Protein AF-A0A922SNM1-F1 (afdb_monomer_lite)

Organism: Spodoptera exigua (NCBI:txid7107)

pLDDT: mean 75.44, std 13.45, range [40.0, 96.06]

Sequence (179 aa):
MNKEEPSFNKCCFCFPLRYGLLVWGNLKISVAAFFITTTSYALLSLCMMFRLFGTEEMRTRFHRDVALTSVALTFFVMDFFVNIVFIIGGYKVRLFLIPVKFCFLLKEIIYFYTKVHNKIIDSIFTVVQTYFLLLLKSEIIKLNYGRDVQLEDDTTLAKRKRNDSMAGNDTDSVESEDV

Foldseek 3Di:
DDPCPDDPPPPPVVVCVLVVLLVVLVVLLVVLVVVLVVLVVVLVVLVVCCVVPPDPVCVVVSVVVNVVSVVVNVVSVVVNVLSVVVNVLSVPPPNLPVVVVVVVVVVVVLVVVCVPDDPPVSVVVVVVVVVVVVVSVVVVVVVVVVVVVVVVVVVVVVVVVVVVVVVPPPPDDDDDDDD

Radius of gyration: 30.67 Å; cha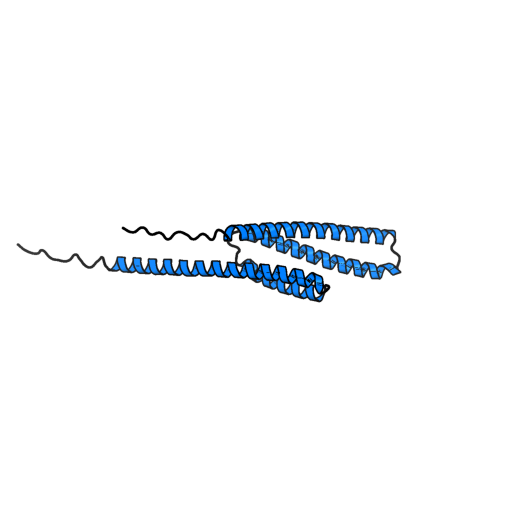ins: 1; bounding box: 83×46×102 Å

Secondary structure (DSSP, 8-state):
-----------TTHHHHHHHHHHHHHHHHHHHHHHHHHHHHHHHHHHHHHHHH--GGGHHHHHHHHHHHHHHHHHHHHHHHHHHHHHHHHHSTT-TTHHHHHHHHHHHHHHHHHHHS-HHHHHHHHHHHHHHHHHHHHHHHHHHHHHHHHHHHHHHHHHHHHHHHHTTSS---------

Structure (mmCIF, N/CA/C/O backbone):
data_AF-A0A922SNM1-F1
#
_entry.id   AF-A0A922SNM1-F1
#
loop_
_atom_site.group_PDB
_atom_site.id
_atom_site.type_symbol
_atom_site.label_atom_id
_atom_site.label_alt_id
_atom_site.label_comp_id
_atom_site.label_asym_id
_atom_site.label_entity_id
_atom_site.label_seq_id
_atom_site.pdbx_PDB_ins_code
_atom_site.Cartn_x
_atom_site.Cartn_y
_atom_site.Cartn_z
_atom_site.occupancy
_atom_site.B_iso_or_equiv
_atom_site.auth_seq_id
_atom_site.auth_comp_id
_atom_site.auth_asym_id
_atom_site.auth_atom_id
_atom_site.pdbx_PDB_model_num
ATOM 1 N N . MET A 1 1 ? -34.579 -3.672 48.723 1.00 40.00 1 MET A N 1
ATOM 2 C CA . MET A 1 1 ? -33.207 -3.127 48.651 1.00 40.00 1 MET A CA 1
ATOM 3 C C . MET A 1 1 ? -32.480 -3.963 47.611 1.00 40.00 1 MET A C 1
ATOM 5 O O . MET A 1 1 ? -31.807 -4.918 47.961 1.00 40.00 1 MET A O 1
ATOM 9 N N . ASN A 1 2 ? -32.727 -3.680 46.330 1.00 42.38 2 ASN A N 1
ATOM 10 C CA . ASN A 1 2 ? -32.313 -4.553 45.230 1.00 42.38 2 ASN A CA 1
ATOM 11 C C . ASN A 1 2 ? -31.261 -3.803 44.416 1.00 42.38 2 ASN A C 1
ATOM 13 O O . ASN A 1 2 ? -31.592 -2.938 43.609 1.00 42.38 2 ASN A O 1
ATOM 17 N N . LYS A 1 3 ? -29.988 -4.084 44.707 1.00 54.78 3 LYS A N 1
ATOM 18 C CA . LYS A 1 3 ? -28.856 -3.704 43.861 1.00 54.78 3 LYS A CA 1
ATOM 19 C C . LYS A 1 3 ? -28.680 -4.800 42.817 1.00 54.78 3 LYS A C 1
ATOM 21 O O . LYS A 1 3 ? -27.921 -5.738 43.029 1.00 54.78 3 LYS A O 1
ATOM 26 N N . GLU A 1 4 ? -29.407 -4.685 41.718 1.00 51.78 4 GLU A N 1
ATOM 27 C CA . GLU A 1 4 ? -29.115 -5.436 40.501 1.00 51.78 4 GLU A CA 1
ATOM 28 C C . GLU A 1 4 ? -28.462 -4.460 39.524 1.00 51.78 4 GLU A C 1
ATOM 30 O O . GLU A 1 4 ? -29.129 -3.794 38.740 1.00 51.78 4 GLU A O 1
ATOM 35 N N . GLU A 1 5 ? -27.139 -4.312 39.629 1.00 56.84 5 GLU A N 1
ATOM 36 C CA . GLU A 1 5 ? -26.353 -3.776 38.519 1.00 56.84 5 GLU A CA 1
ATOM 37 C C . GLU A 1 5 ? -26.200 -4.911 37.496 1.00 56.84 5 GLU A C 1
ATOM 39 O O . GLU A 1 5 ? -25.593 -5.938 37.824 1.00 56.84 5 GLU A O 1
ATOM 44 N N . PRO A 1 6 ? -26.764 -4.790 36.278 1.00 51.03 6 PRO A N 1
ATOM 45 C CA . PRO A 1 6 ? -26.670 -5.846 35.289 1.00 51.03 6 PRO A CA 1
ATOM 46 C C . PRO A 1 6 ? -25.208 -6.045 34.892 1.00 51.03 6 PRO A C 1
ATOM 48 O O . PRO A 1 6 ? -24.500 -5.132 34.461 1.00 51.03 6 PRO A O 1
ATOM 51 N N . SER A 1 7 ? -24.765 -7.286 35.060 1.00 47.91 7 SER A N 1
ATOM 52 C CA . SER A 1 7 ? -23.459 -7.793 34.679 1.00 47.91 7 SER A CA 1
ATOM 53 C C . SER A 1 7 ? -23.139 -7.409 33.238 1.00 47.91 7 SER A C 1
ATOM 55 O O . SER A 1 7 ? -23.808 -7.846 32.300 1.00 47.91 7 SER A O 1
ATOM 57 N N . PHE A 1 8 ? -22.083 -6.616 33.059 1.00 46.25 8 PHE A N 1
ATOM 58 C CA . PHE A 1 8 ? -21.494 -6.354 31.754 1.00 46.25 8 PHE A CA 1
ATOM 59 C C . PHE A 1 8 ? -21.130 -7.687 31.085 1.00 46.25 8 PHE A C 1
ATOM 61 O O . PHE A 1 8 ? -20.082 -8.270 31.370 1.00 46.25 8 PHE A O 1
ATOM 68 N N . ASN A 1 9 ? -21.972 -8.128 30.148 1.00 49.81 9 ASN A N 1
ATOM 69 C CA . ASN A 1 9 ? -21.660 -9.127 29.131 1.00 49.81 9 ASN A CA 1
ATOM 70 C C . ASN A 1 9 ? -20.557 -8.569 28.221 1.00 49.81 9 ASN A C 1
ATOM 72 O O . ASN A 1 9 ? -20.787 -8.150 27.086 1.00 49.81 9 ASN A O 1
ATOM 76 N N . LYS A 1 10 ? -19.332 -8.508 28.743 1.00 48.25 10 LYS A N 1
ATOM 77 C CA . LYS A 1 10 ? -18.136 -8.183 27.975 1.00 48.25 10 LYS A CA 1
ATOM 78 C C . LYS A 1 10 ? -17.967 -9.304 26.958 1.00 48.25 10 LYS A C 1
ATOM 80 O O . LYS A 1 10 ? -17.603 -10.419 27.313 1.00 48.25 10 LYS A O 1
ATOM 85 N N . CYS A 1 11 ? -18.253 -9.019 25.690 1.00 56.34 11 CYS A N 1
ATOM 86 C CA . CYS A 1 11 ? -17.888 -9.904 24.591 1.00 56.34 11 CYS A CA 1
ATOM 87 C C . CYS A 1 11 ? -16.368 -10.127 24.639 1.00 56.34 11 CYS A C 1
ATOM 89 O O . CYS A 1 11 ? -15.600 -9.294 24.157 1.00 56.34 11 CYS A O 1
ATOM 91 N N . CYS A 1 12 ? -15.925 -11.259 25.193 1.00 55.81 12 CYS A N 1
ATOM 92 C CA . CYS A 1 12 ? -14.516 -11.669 25.221 1.00 55.81 12 CYS A CA 1
ATOM 93 C C . CYS A 1 12 ? -13.888 -11.732 23.815 1.00 55.81 12 CYS A C 1
ATOM 95 O O . CYS A 1 12 ? -12.671 -11.689 23.679 1.00 55.81 12 CYS A O 1
ATOM 97 N N . PHE A 1 13 ? -14.714 -11.764 22.764 1.00 53.78 13 PHE A N 1
ATOM 98 C CA . PHE A 1 13 ? -14.294 -11.752 21.363 1.00 53.78 13 PHE A CA 1
ATOM 99 C C . PHE A 1 13 ? -13.946 -10.369 20.781 1.00 53.78 13 PHE A C 1
ATOM 101 O O . PHE A 1 13 ? -13.315 -10.318 19.729 1.00 53.78 13 PHE A O 1
ATOM 108 N N . CYS A 1 14 ? -14.259 -9.250 21.443 1.00 55.41 14 CYS A N 1
ATOM 109 C CA . CYS A 1 14 ? -13.882 -7.925 20.918 1.00 55.41 14 CYS A CA 1
ATOM 110 C C . CYS A 1 14 ? -12.395 -7.592 21.147 1.00 55.41 14 CYS A C 1
ATOM 112 O O . CYS A 1 14 ? -11.797 -6.826 20.392 1.00 55.41 14 CYS A O 1
ATOM 114 N N . PHE A 1 15 ? -11.765 -8.195 22.161 1.00 56.03 15 PHE A N 1
ATOM 115 C CA . PHE A 1 15 ? -10.324 -8.057 22.385 1.00 56.03 15 PHE A CA 1
ATOM 116 C C . PHE A 1 15 ? -9.491 -8.680 21.246 1.00 56.03 15 PHE A C 1
ATOM 118 O O . PHE A 1 15 ? -8.690 -7.957 20.655 1.00 56.03 15 PHE A O 1
ATOM 125 N N . PRO A 1 16 ? -9.685 -9.953 20.842 1.00 63.88 16 PRO A N 1
ATOM 126 C CA . PRO A 1 16 ? -8.872 -10.556 19.786 1.00 63.88 16 PRO A CA 1
ATOM 127 C C . PRO A 1 16 ? -9.017 -9.860 18.427 1.00 63.88 16 PRO A C 1
ATOM 129 O O . PRO A 1 16 ? -8.054 -9.847 17.664 1.00 63.88 16 PRO A O 1
ATOM 132 N N . LEU A 1 17 ? -10.152 -9.214 18.131 1.00 64.19 17 LEU A N 1
ATOM 133 C CA . LEU A 1 17 ? -10.319 -8.526 16.850 1.00 64.19 17 LEU A CA 1
ATOM 134 C C . LEU A 1 17 ? -9.448 -7.267 16.737 1.00 64.19 17 LEU A C 1
ATOM 136 O O . LEU A 1 17 ? -8.816 -7.041 15.704 1.00 64.19 17 LEU A O 1
ATOM 140 N N . ARG A 1 18 ? -9.349 -6.470 17.808 1.00 73.38 18 ARG A N 1
ATOM 141 C CA . ARG A 1 18 ? -8.536 -5.245 17.801 1.00 73.38 18 ARG A CA 1
ATOM 142 C C . ARG A 1 18 ? -7.043 -5.552 17.678 1.00 73.38 18 ARG A C 1
ATOM 144 O O . ARG A 1 18 ? -6.347 -4.896 16.905 1.00 73.38 18 ARG A O 1
ATOM 151 N N . TYR A 1 19 ? -6.566 -6.568 18.397 1.00 79.25 19 TYR A N 1
ATOM 152 C CA . TYR A 1 19 ? -5.179 -7.026 18.280 1.00 79.25 19 TYR A CA 1
ATOM 153 C C . TYR A 1 19 ? -4.923 -7.713 16.938 1.00 79.25 19 TYR A C 1
ATOM 155 O O . TYR A 1 19 ? -3.890 -7.459 16.329 1.00 79.25 19 TYR A O 1
ATOM 163 N N . GLY A 1 20 ? -5.874 -8.499 16.427 1.00 78.81 20 GLY A N 1
ATOM 164 C CA . GLY A 1 20 ? -5.769 -9.138 15.115 1.00 78.81 20 GLY A CA 1
ATOM 165 C C . GLY A 1 20 ? -5.604 -8.125 13.984 1.00 78.81 20 GLY A C 1
ATOM 166 O O . GLY A 1 20 ? -4.728 -8.287 13.139 1.00 78.81 20 GLY A O 1
ATOM 167 N N . LEU A 1 21 ? -6.368 -7.031 14.009 1.00 74.25 21 LEU A N 1
ATOM 168 C CA . LEU A 1 21 ? -6.267 -5.952 13.024 1.00 74.25 21 LEU A CA 1
ATOM 169 C C . LEU A 1 21 ? -4.917 -5.219 13.101 1.00 74.25 21 LEU A C 1
ATOM 171 O O . LEU A 1 21 ? -4.339 -4.868 12.073 1.00 74.25 21 LEU A O 1
ATOM 175 N N . LEU A 1 22 ? -4.402 -5.008 14.316 1.00 81.75 22 LEU A N 1
ATOM 176 C CA . LEU A 1 22 ? -3.108 -4.366 14.541 1.00 81.75 22 LEU A CA 1
ATOM 177 C C . LEU A 1 22 ? -1.948 -5.263 14.084 1.00 81.75 22 LEU A C 1
ATOM 179 O O . LEU A 1 22 ? -1.019 -4.792 13.431 1.00 81.75 22 LEU A O 1
ATOM 183 N N . VAL A 1 23 ? -2.009 -6.559 14.396 1.00 86.31 23 VAL A N 1
ATOM 184 C CA . VAL A 1 23 ? -1.028 -7.560 13.953 1.00 86.31 23 VAL A CA 1
ATOM 185 C C . VAL A 1 23 ? -1.064 -7.694 12.433 1.00 86.31 23 VAL A C 1
ATOM 187 O O . VAL A 1 23 ? -0.014 -7.664 11.797 1.00 86.31 23 VAL A O 1
ATOM 190 N N . TRP A 1 24 ? -2.257 -7.747 11.837 1.00 81.12 24 TRP A N 1
ATOM 191 C CA . TRP A 1 24 ? -2.429 -7.779 10.386 1.00 81.12 24 TRP A CA 1
ATOM 192 C C . TRP A 1 24 ? -1.850 -6.533 9.709 1.00 81.12 24 TRP A C 1
ATOM 194 O O . TRP A 1 24 ? -1.108 -6.649 8.736 1.00 81.12 24 TRP A O 1
ATOM 204 N N . GLY A 1 25 ? -2.130 -5.343 10.251 1.00 84.69 25 GLY A N 1
ATOM 205 C CA . GLY A 1 25 ? -1.562 -4.087 9.760 1.00 84.69 25 GLY A CA 1
ATOM 206 C C . GLY A 1 25 ? -0.033 -4.086 9.800 1.00 84.69 25 GLY A C 1
ATOM 207 O O . GLY A 1 25 ? 0.603 -3.750 8.803 1.00 84.69 25 GLY A O 1
ATOM 208 N N . ASN A 1 26 ? 0.566 -4.527 10.910 1.00 87.38 26 ASN A N 1
ATOM 209 C CA . ASN A 1 26 ? 2.023 -4.635 11.038 1.00 87.38 26 ASN A CA 1
ATOM 210 C C . ASN A 1 26 ? 2.626 -5.644 10.051 1.00 87.38 26 ASN A C 1
ATOM 212 O O . ASN A 1 26 ? 3.630 -5.344 9.405 1.00 87.38 26 ASN A O 1
ATOM 216 N N . LEU A 1 27 ? 1.998 -6.812 9.885 1.00 87.12 27 LEU A N 1
ATOM 217 C CA . LEU A 1 27 ? 2.437 -7.819 8.920 1.00 87.12 27 LEU A CA 1
ATOM 218 C C . LEU A 1 27 ? 2.380 -7.268 7.490 1.00 87.12 27 LEU A C 1
ATOM 220 O O . LEU A 1 27 ? 3.338 -7.416 6.735 1.00 87.12 27 LEU A O 1
ATOM 224 N N . LYS A 1 28 ? 1.310 -6.548 7.139 1.00 85.75 28 LYS A N 1
ATOM 225 C CA . LYS A 1 28 ? 1.169 -5.915 5.824 1.00 85.75 28 LYS A CA 1
ATOM 226 C C . LYS A 1 28 ? 2.230 -4.835 5.585 1.00 85.75 28 LYS A C 1
ATOM 228 O O . LYS A 1 28 ? 2.795 -4.793 4.498 1.00 85.75 28 LYS A O 1
ATOM 233 N N . ILE A 1 29 ? 2.549 -4.007 6.584 1.00 89.75 29 ILE A N 1
ATOM 234 C CA . ILE A 1 29 ? 3.637 -3.016 6.490 1.00 89.75 29 ILE A CA 1
ATOM 235 C C . ILE A 1 29 ? 4.988 -3.697 6.287 1.00 89.75 29 ILE A C 1
ATOM 237 O O . ILE A 1 29 ? 5.766 -3.248 5.450 1.00 89.75 29 ILE A O 1
ATOM 241 N N . SER A 1 30 ? 5.262 -4.782 7.014 1.00 92.31 30 SER A N 1
ATOM 242 C CA . SER A 1 30 ? 6.509 -5.537 6.866 1.00 92.31 30 SER A CA 1
ATOM 243 C C . SER A 1 30 ? 6.655 -6.108 5.452 1.00 92.31 30 SER A C 1
ATOM 245 O O . SER A 1 30 ? 7.691 -5.920 4.814 1.00 92.31 30 SER A O 1
ATOM 247 N N . VAL A 1 31 ? 5.589 -6.712 4.920 1.00 87.94 31 VAL A N 1
ATOM 248 C CA . VAL A 1 31 ? 5.555 -7.232 3.547 1.00 87.94 31 VAL A CA 1
ATOM 249 C C . VAL A 1 31 ? 5.706 -6.101 2.524 1.00 87.94 31 VAL A C 1
ATOM 251 O O . VAL A 1 31 ? 6.523 -6.208 1.612 1.00 87.94 31 VAL A O 1
ATOM 254 N N . ALA A 1 32 ? 4.983 -4.990 2.685 1.00 88.50 32 ALA A N 1
ATOM 255 C CA . ALA A 1 32 ? 5.080 -3.839 1.789 1.00 88.50 32 ALA A CA 1
ATOM 256 C C . ALA A 1 32 ? 6.490 -3.224 1.785 1.00 88.50 32 ALA A C 1
ATOM 258 O O . ALA A 1 32 ? 7.021 -2.928 0.718 1.00 88.50 32 ALA A O 1
ATOM 259 N N . ALA A 1 33 ? 7.124 -3.088 2.954 1.00 93.75 33 ALA A N 1
ATOM 260 C CA . ALA A 1 33 ? 8.497 -2.606 3.067 1.00 93.75 33 ALA A CA 1
ATOM 261 C C . ALA A 1 33 ? 9.472 -3.515 2.307 1.00 93.75 33 ALA A C 1
ATOM 263 O O . ALA A 1 33 ? 10.282 -3.019 1.527 1.00 93.75 33 ALA A O 1
ATOM 264 N N . PHE A 1 34 ? 9.340 -4.837 2.463 1.00 93.19 34 PHE A N 1
ATOM 265 C CA . PHE A 1 34 ? 10.146 -5.804 1.719 1.00 93.19 34 PHE A CA 1
ATOM 266 C C . PHE A 1 34 ? 9.974 -5.635 0.202 1.00 93.19 34 PHE A C 1
ATOM 268 O O . PHE A 1 34 ? 10.965 -5.489 -0.510 1.00 93.19 34 PHE A O 1
ATOM 275 N N . PHE A 1 35 ? 8.735 -5.551 -0.292 1.00 90.00 35 PHE A N 1
ATOM 276 C CA . PHE A 1 35 ? 8.466 -5.333 -1.718 1.00 90.00 35 PHE A CA 1
ATOM 277 C C . PHE A 1 35 ? 9.044 -4.016 -2.245 1.00 90.00 35 PHE A C 1
ATOM 279 O O . PHE A 1 35 ? 9.620 -4.004 -3.334 1.00 90.00 35 PHE A O 1
ATOM 286 N N . ILE A 1 36 ? 8.936 -2.919 -1.490 1.00 93.88 36 ILE A N 1
ATOM 287 C CA . ILE A 1 36 ? 9.521 -1.622 -1.861 1.00 93.88 36 ILE A CA 1
ATOM 288 C C . ILE A 1 36 ? 11.046 -1.740 -1.962 1.00 93.88 36 ILE A C 1
ATOM 290 O O . ILE A 1 36 ? 11.635 -1.289 -2.948 1.00 93.88 36 ILE A O 1
ATOM 294 N N . THR A 1 37 ? 11.699 -2.386 -0.994 1.00 95.62 37 THR A N 1
ATOM 295 C CA . THR A 1 37 ? 13.154 -2.589 -1.010 1.00 95.62 37 THR A CA 1
ATOM 296 C C . THR A 1 37 ? 13.586 -3.469 -2.182 1.00 95.62 37 THR A C 1
ATOM 298 O O . THR A 1 37 ? 14.486 -3.092 -2.929 1.00 95.62 37 THR A O 1
ATOM 301 N N . THR A 1 38 ? 12.923 -4.602 -2.417 1.00 93.06 38 THR A N 1
ATOM 302 C CA . THR A 1 38 ? 13.252 -5.494 -3.539 1.00 93.06 38 THR A CA 1
ATOM 303 C C . THR A 1 38 ? 13.026 -4.812 -4.888 1.00 93.06 38 THR A C 1
ATOM 305 O O . THR A 1 38 ? 13.880 -4.893 -5.768 1.00 93.06 38 THR A O 1
ATOM 308 N N . THR A 1 39 ? 11.914 -4.091 -5.052 1.00 92.31 39 THR A N 1
ATOM 309 C CA . THR A 1 39 ? 11.584 -3.396 -6.308 1.00 92.31 39 THR A CA 1
ATOM 310 C C . THR A 1 39 ? 12.541 -2.238 -6.574 1.00 92.31 39 THR A C 1
ATOM 312 O O . THR A 1 39 ? 13.005 -2.069 -7.699 1.00 92.31 39 THR A O 1
ATOM 315 N N . SER A 1 40 ? 12.888 -1.457 -5.548 1.00 94.94 40 SER A N 1
ATOM 316 C CA . SER A 1 40 ? 13.863 -0.368 -5.688 1.00 94.94 40 SER A CA 1
ATOM 317 C C . SER A 1 40 ? 15.265 -0.891 -6.012 1.00 94.94 40 SER A C 1
ATOM 319 O O . SER A 1 40 ? 15.940 -0.319 -6.868 1.00 94.94 40 SER A O 1
ATOM 321 N N . TYR A 1 41 ? 15.674 -2.020 -5.425 1.00 96.06 41 TYR A N 1
ATOM 322 C CA . TYR A 1 41 ? 16.919 -2.697 -5.787 1.00 96.06 41 TYR A CA 1
ATOM 323 C C . TYR A 1 41 ? 16.903 -3.206 -7.236 1.00 96.06 41 TYR A C 1
ATOM 325 O O . TYR A 1 41 ? 17.871 -3.002 -7.968 1.00 96.06 41 TYR A O 1
ATOM 333 N N . ALA A 1 42 ? 15.797 -3.809 -7.682 1.00 91.88 42 ALA A N 1
ATOM 334 C CA . ALA A 1 42 ? 15.645 -4.263 -9.064 1.00 91.88 42 ALA A CA 1
ATOM 335 C C . ALA A 1 42 ? 15.710 -3.091 -10.058 1.00 91.88 42 ALA A C 1
ATOM 337 O O . ALA A 1 42 ? 16.410 -3.175 -11.066 1.00 91.88 42 ALA A O 1
ATOM 338 N N . LEU A 1 43 ? 15.051 -1.971 -9.743 1.00 94.06 43 LEU A N 1
ATOM 339 C CA . LEU A 1 43 ? 15.107 -0.745 -10.540 1.00 94.06 43 LEU A CA 1
ATOM 340 C C . LEU A 1 43 ? 16.541 -0.201 -10.624 1.00 94.06 43 LEU A C 1
ATOM 342 O O . LEU A 1 43 ? 17.009 0.153 -11.704 1.00 94.06 43 LEU A O 1
ATOM 346 N N . LEU A 1 44 ? 17.258 -0.169 -9.497 1.00 95.06 44 LEU A N 1
ATOM 347 C CA . LEU A 1 44 ? 18.654 0.262 -9.453 1.00 95.06 44 LEU A CA 1
ATOM 348 C C . LEU A 1 44 ? 19.547 -0.655 -10.299 1.00 95.06 44 LEU A C 1
ATOM 350 O O . LEU A 1 44 ? 20.365 -0.164 -11.074 1.00 95.06 44 LEU A O 1
ATOM 354 N N . SER A 1 45 ? 19.361 -1.972 -10.194 1.00 93.75 45 SER A N 1
ATOM 355 C CA . SER A 1 45 ? 20.088 -2.967 -10.987 1.00 93.75 45 SER A CA 1
ATOM 356 C C . SER A 1 45 ? 19.842 -2.789 -12.489 1.00 93.75 45 SER A C 1
ATOM 358 O O . SER A 1 45 ? 20.799 -2.745 -13.263 1.00 93.75 45 SER A O 1
ATOM 360 N N . LEU A 1 46 ? 18.587 -2.581 -12.901 1.00 92.19 46 LEU A N 1
ATOM 361 C CA . LEU A 1 46 ? 18.225 -2.285 -14.290 1.00 92.19 46 LEU A CA 1
ATOM 362 C C . LEU A 1 46 ? 18.896 -1.000 -14.788 1.00 92.19 46 LEU A C 1
ATOM 364 O O . LEU A 1 46 ? 19.466 -0.986 -15.878 1.00 92.19 46 LEU A O 1
ATOM 368 N N . CYS A 1 47 ? 18.888 0.064 -13.983 1.00 93.44 47 CYS A N 1
ATOM 369 C CA . CYS A 1 47 ? 19.560 1.321 -14.314 1.00 93.44 47 CYS A CA 1
ATOM 370 C C . CYS A 1 47 ? 21.077 1.149 -14.480 1.00 93.44 47 CYS A C 1
ATOM 372 O O . CYS A 1 47 ? 21.660 1.717 -15.406 1.00 93.44 47 CYS A O 1
ATOM 374 N N . MET A 1 48 ? 21.718 0.358 -13.616 1.00 95.25 48 MET A N 1
ATOM 375 C CA . MET A 1 48 ? 23.153 0.070 -13.703 1.00 95.25 48 MET A CA 1
ATOM 376 C C . MET A 1 48 ? 23.483 -0.767 -14.944 1.00 95.25 48 MET A C 1
ATOM 378 O O . MET A 1 48 ? 24.407 -0.425 -15.680 1.00 95.25 48 MET A O 1
ATOM 382 N N . MET A 1 49 ? 22.693 -1.806 -15.234 1.00 92.19 49 MET A N 1
ATOM 383 C CA . MET A 1 49 ? 22.857 -2.633 -16.436 1.00 92.19 49 MET A CA 1
ATOM 384 C C . MET A 1 49 ? 22.689 -1.816 -17.720 1.00 92.19 49 MET A C 1
ATOM 386 O O . MET A 1 49 ? 23.494 -1.949 -18.640 1.00 92.19 49 MET A O 1
ATOM 390 N N . PHE A 1 50 ? 21.699 -0.923 -17.771 1.00 93.38 50 PHE A N 1
ATOM 391 C CA . PHE A 1 50 ? 21.492 -0.045 -18.922 1.00 93.38 50 PHE A CA 1
ATOM 392 C C . PHE A 1 50 ? 22.658 0.926 -19.132 1.00 93.38 50 PHE A C 1
ATOM 394 O O . PHE A 1 50 ? 23.065 1.155 -20.268 1.00 93.38 50 PHE A O 1
ATOM 401 N N . ARG A 1 51 ? 23.246 1.465 -18.056 1.00 93.69 51 ARG A N 1
ATOM 402 C CA . ARG A 1 51 ? 24.428 2.331 -18.174 1.00 93.69 51 ARG A CA 1
ATOM 403 C C . ARG A 1 51 ? 25.661 1.614 -18.720 1.00 93.69 51 ARG A C 1
ATOM 405 O O . ARG A 1 51 ? 26.471 2.267 -19.366 1.00 93.69 51 ARG A O 1
ATOM 412 N N . LEU A 1 52 ? 25.814 0.319 -18.446 1.00 94.62 52 LEU A N 1
ATOM 413 C CA . LEU A 1 52 ? 26.986 -0.454 -18.869 1.00 94.62 52 LEU A CA 1
ATOM 414 C C . LEU A 1 52 ? 26.842 -1.043 -20.278 1.00 94.62 52 LEU A C 1
ATOM 416 O O . LEU A 1 52 ? 27.813 -1.059 -21.026 1.00 94.62 52 LEU A O 1
ATOM 420 N N . PHE A 1 53 ? 25.647 -1.512 -20.643 1.00 93.12 53 PHE A N 1
ATOM 421 C CA . PHE A 1 53 ? 25.414 -2.286 -21.872 1.00 93.12 53 PHE A CA 1
ATOM 422 C C . PHE A 1 53 ? 24.411 -1.638 -22.837 1.00 93.12 53 PHE A C 1
ATOM 424 O O . PHE A 1 53 ? 23.944 -2.289 -23.770 1.00 93.12 53 PHE A O 1
ATOM 431 N N . GLY A 1 54 ? 24.026 -0.382 -22.604 1.00 89.12 54 GLY A N 1
ATOM 432 C CA . GLY A 1 54 ? 22.969 0.287 -23.358 1.00 89.12 54 GLY A CA 1
ATOM 433 C C . GLY A 1 54 ? 23.295 0.447 -24.844 1.00 89.12 54 GLY A C 1
ATOM 434 O O . GLY A 1 54 ? 24.088 1.304 -25.219 1.00 89.12 54 GLY A O 1
ATOM 435 N N . THR A 1 55 ? 22.632 -0.342 -25.691 1.00 92.81 55 THR A N 1
ATOM 436 C CA . THR A 1 55 ? 22.548 -0.126 -27.143 1.00 92.81 55 THR A CA 1
ATOM 437 C C . THR A 1 55 ? 21.284 0.669 -27.492 1.00 92.81 55 THR A C 1
ATOM 439 O O . THR A 1 55 ? 20.285 0.613 -26.769 1.00 92.81 55 THR A O 1
ATOM 442 N N . GLU A 1 56 ? 21.297 1.413 -28.605 1.00 91.62 56 GLU A N 1
ATOM 443 C CA . GLU A 1 56 ? 20.174 2.286 -29.005 1.00 91.62 56 GLU A CA 1
ATOM 444 C C . GLU A 1 56 ? 18.844 1.524 -29.187 1.00 91.62 56 GLU A C 1
ATOM 446 O O . GLU A 1 56 ? 17.786 2.036 -28.825 1.00 91.62 56 GLU A O 1
ATOM 451 N N . GLU A 1 57 ? 18.874 0.265 -29.641 1.00 89.75 57 GLU A N 1
ATOM 452 C CA . GLU A 1 57 ? 17.658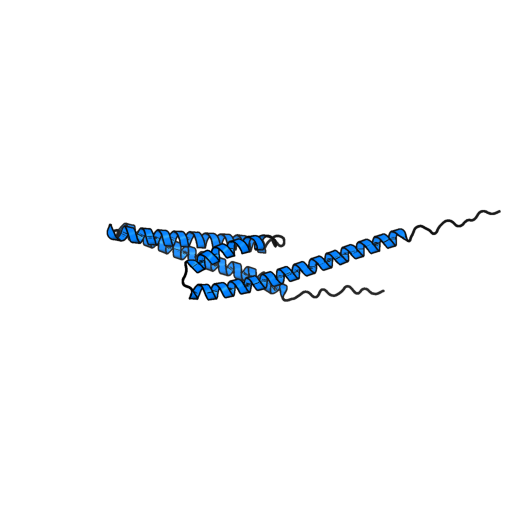 -0.554 -29.793 1.00 89.75 57 GLU A CA 1
ATOM 453 C C . GLU A 1 57 ? 16.984 -0.905 -28.453 1.00 89.75 57 GLU A C 1
ATOM 455 O O . GLU A 1 57 ? 15.755 -0.984 -28.371 1.00 89.75 57 GLU A O 1
ATOM 460 N N . MET A 1 58 ? 17.756 -1.070 -27.374 1.00 89.25 58 MET A N 1
ATOM 461 C CA . MET A 1 58 ? 17.233 -1.440 -26.049 1.00 89.25 58 MET A CA 1
ATOM 462 C C . MET A 1 58 ? 16.592 -0.262 -25.303 1.00 89.25 58 MET A C 1
ATOM 464 O O . MET A 1 58 ? 15.855 -0.460 -24.334 1.00 89.25 58 MET A O 1
ATOM 46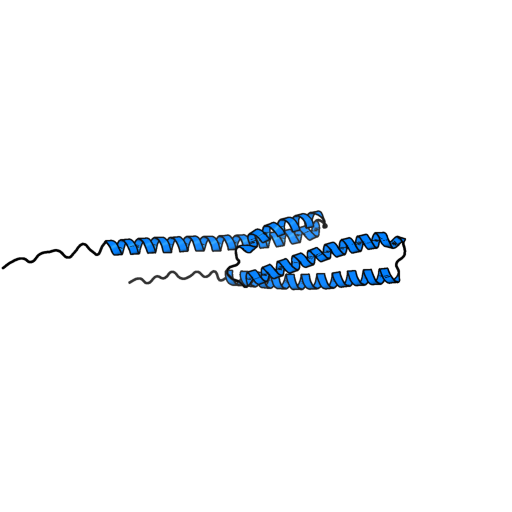8 N N . ARG A 1 59 ? 16.828 0.969 -25.767 1.00 91.25 59 ARG A N 1
ATOM 469 C CA . ARG A 1 59 ? 16.391 2.207 -25.113 1.00 91.25 59 ARG A CA 1
ATOM 470 C C . ARG A 1 59 ? 14.875 2.286 -24.944 1.00 91.25 59 ARG A C 1
ATOM 472 O O . ARG A 1 59 ? 14.388 2.626 -23.869 1.00 91.25 59 ARG A O 1
ATOM 479 N N . THR A 1 60 ? 14.116 1.941 -25.983 1.00 90.75 60 THR A N 1
ATOM 480 C CA . THR A 1 60 ? 12.645 2.054 -25.970 1.00 90.75 60 THR A CA 1
ATOM 481 C C . THR A 1 60 ? 11.994 1.065 -25.001 1.00 90.75 60 THR A C 1
ATOM 483 O O . THR A 1 60 ? 11.092 1.442 -24.251 1.00 90.75 60 THR A O 1
ATOM 486 N N . ARG A 1 61 ? 12.484 -0.181 -24.954 1.00 89.62 61 ARG A N 1
ATOM 487 C CA . ARG A 1 61 ? 12.015 -1.205 -24.005 1.00 89.62 61 ARG A CA 1
ATOM 488 C C . ARG A 1 61 ? 12.361 -0.829 -22.570 1.00 89.62 61 ARG A C 1
ATOM 490 O O . ARG A 1 61 ? 11.489 -0.870 -21.708 1.00 89.62 61 ARG A O 1
ATOM 497 N N . PHE A 1 62 ? 13.587 -0.359 -22.349 1.00 92.31 62 PHE A N 1
ATOM 498 C CA . PHE A 1 62 ? 14.036 0.099 -21.040 1.00 92.31 62 PHE A CA 1
ATOM 499 C C . PHE A 1 62 ? 13.163 1.233 -20.491 1.00 92.31 62 PHE A C 1
ATOM 501 O O . PHE A 1 62 ? 12.708 1.157 -19.353 1.00 92.31 62 PHE A O 1
ATOM 508 N N . HIS A 1 63 ? 12.854 2.252 -21.302 1.00 90.50 63 HIS A N 1
ATOM 509 C CA . HIS A 1 63 ? 11.963 3.334 -20.874 1.00 90.50 63 HIS A CA 1
ATOM 510 C C . HIS A 1 63 ? 10.578 2.824 -20.471 1.00 90.50 63 HIS A C 1
ATOM 512 O O . HIS A 1 63 ? 10.033 3.289 -19.471 1.00 90.50 63 HIS A O 1
ATOM 518 N N . ARG A 1 64 ? 10.024 1.854 -21.209 1.00 89.38 64 ARG A N 1
ATOM 519 C CA . ARG A 1 64 ? 8.727 1.253 -20.880 1.00 89.38 64 ARG A CA 1
ATOM 520 C C . ARG A 1 64 ? 8.775 0.503 -19.550 1.00 89.38 64 ARG A C 1
ATOM 522 O O . ARG A 1 64 ? 7.895 0.702 -18.717 1.00 89.38 64 ARG A O 1
ATOM 529 N N . ASP A 1 65 ? 9.795 -0.321 -19.342 1.00 89.44 65 ASP A N 1
ATOM 530 C CA . ASP A 1 65 ? 9.911 -1.158 -18.146 1.00 89.44 65 ASP A CA 1
ATOM 531 C C . ASP A 1 65 ? 10.222 -0.322 -16.898 1.00 89.44 65 ASP A C 1
ATOM 533 O O . ASP A 1 65 ? 9.639 -0.547 -15.837 1.00 89.44 65 ASP A O 1
ATOM 537 N N . VAL A 1 66 ? 11.061 0.710 -17.028 1.00 92.44 66 VAL A N 1
ATOM 538 C CA . VAL A 1 66 ? 11.321 1.681 -15.954 1.00 92.44 66 VAL A CA 1
ATOM 539 C C . VAL A 1 66 ? 10.071 2.492 -15.630 1.00 92.44 66 VAL A C 1
ATOM 541 O O . VAL A 1 66 ? 9.778 2.690 -14.453 1.00 92.44 66 VAL A O 1
ATOM 544 N N . ALA A 1 67 ? 9.315 2.945 -16.634 1.00 89.56 67 ALA A N 1
ATOM 545 C CA . ALA A 1 67 ? 8.063 3.666 -16.406 1.00 89.56 67 ALA A CA 1
ATOM 546 C C . ALA A 1 67 ? 7.022 2.784 -15.702 1.00 89.56 67 ALA A C 1
ATOM 548 O O . ALA A 1 67 ? 6.378 3.224 -14.754 1.00 89.56 67 ALA A O 1
ATOM 549 N N . LEU A 1 68 ? 6.889 1.521 -16.110 1.00 87.81 68 LEU A N 1
ATOM 550 C CA . LEU A 1 68 ? 5.967 0.582 -15.473 1.00 87.81 68 LEU A CA 1
ATOM 551 C C . LEU A 1 68 ? 6.386 0.271 -14.028 1.00 87.81 68 LEU A C 1
ATOM 553 O O . LEU A 1 68 ? 5.560 0.316 -13.117 1.00 87.81 68 LEU A O 1
ATOM 557 N N . THR A 1 69 ? 7.675 0.011 -13.806 1.00 88.00 69 THR A N 1
ATOM 558 C CA . THR A 1 69 ? 8.215 -0.294 -12.473 1.00 88.00 69 THR A CA 1
ATOM 559 C C . THR A 1 69 ? 8.126 0.914 -11.543 1.00 88.00 69 THR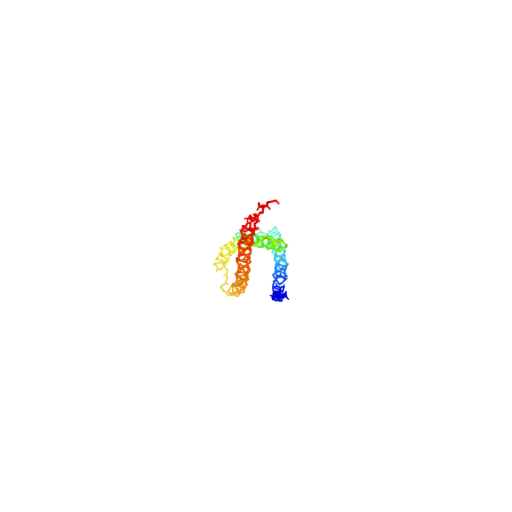 A C 1
ATOM 561 O O . THR A 1 69 ? 7.805 0.757 -10.367 1.00 88.00 69 THR A O 1
ATOM 564 N N . SER A 1 70 ? 8.361 2.130 -12.046 1.00 89.56 70 SER A N 1
ATOM 565 C CA . SER A 1 70 ? 8.249 3.351 -11.242 1.00 89.56 70 SER A CA 1
ATOM 566 C C . SER A 1 70 ? 6.804 3.633 -10.834 1.00 89.56 70 SER A C 1
ATOM 568 O O . SER A 1 70 ? 6.559 3.962 -9.675 1.00 89.56 70 SER A O 1
ATOM 570 N N . VAL A 1 71 ? 5.842 3.423 -11.736 1.00 86.81 71 VAL A N 1
ATOM 571 C CA . VAL A 1 71 ? 4.409 3.508 -11.429 1.00 86.81 71 VAL A CA 1
ATOM 572 C C . VAL A 1 71 ? 4.011 2.456 -10.391 1.00 86.81 71 VAL A C 1
ATOM 574 O O . VAL A 1 71 ? 3.343 2.780 -9.415 1.00 86.81 71 VAL A O 1
ATOM 577 N N . ALA A 1 72 ? 4.462 1.208 -10.529 1.00 84.06 72 ALA A N 1
ATOM 578 C CA . ALA A 1 72 ? 4.209 0.181 -9.517 1.00 84.06 72 ALA A CA 1
ATOM 579 C C . ALA A 1 72 ? 4.797 0.568 -8.145 1.00 84.06 72 ALA A C 1
ATOM 581 O O . ALA A 1 72 ? 4.137 0.415 -7.115 1.00 84.06 72 ALA A O 1
ATOM 582 N N . LEU A 1 73 ? 6.012 1.123 -8.124 1.00 89.25 73 LEU A N 1
ATOM 583 C CA . LEU A 1 73 ? 6.678 1.562 -6.899 1.00 89.25 73 LEU A CA 1
ATOM 584 C C . LEU A 1 73 ? 5.913 2.691 -6.197 1.00 89.25 73 LEU A C 1
ATOM 586 O O . LEU A 1 73 ? 5.741 2.630 -4.979 1.00 89.25 73 LEU A O 1
ATOM 590 N N . THR A 1 74 ? 5.418 3.697 -6.928 1.00 85.94 74 THR A N 1
ATOM 591 C CA . THR A 1 74 ? 4.629 4.783 -6.320 1.00 85.94 74 THR A CA 1
ATOM 592 C C . THR A 1 74 ? 3.344 4.255 -5.690 1.00 85.94 74 THR A C 1
ATOM 594 O O . THR A 1 74 ? 2.986 4.692 -4.597 1.00 85.94 74 THR A O 1
ATOM 597 N N . PHE A 1 75 ? 2.695 3.257 -6.294 1.00 82.50 75 PHE A N 1
ATOM 598 C CA . PHE A 1 75 ? 1.530 2.608 -5.692 1.00 82.50 75 PHE A CA 1
ATOM 599 C C . PHE A 1 75 ? 1.856 1.877 -4.386 1.00 82.50 75 PHE A C 1
ATOM 601 O O . PHE A 1 75 ? 1.134 2.058 -3.404 1.00 82.50 75 PHE A O 1
ATOM 608 N N . PHE A 1 76 ? 2.945 1.103 -4.330 1.00 85.44 76 PHE A N 1
ATOM 609 C CA . PHE A 1 76 ? 3.356 0.435 -3.088 1.00 85.44 76 PHE A CA 1
ATOM 610 C C . PHE A 1 76 ? 3.676 1.431 -1.975 1.00 85.44 76 PHE A C 1
ATOM 612 O O . PHE A 1 76 ? 3.299 1.218 -0.824 1.00 85.44 76 PHE A O 1
ATOM 619 N N . VAL A 1 77 ? 4.322 2.544 -2.320 1.00 88.69 77 VAL A N 1
ATOM 620 C CA . VAL A 1 77 ? 4.603 3.630 -1.377 1.00 88.69 77 VAL A CA 1
ATOM 621 C C . VAL A 1 77 ? 3.302 4.248 -0.853 1.00 88.69 77 VAL A C 1
ATOM 623 O O . VAL A 1 77 ? 3.169 4.465 0.351 1.00 88.69 77 VAL A O 1
ATOM 626 N N . MET A 1 78 ? 2.309 4.473 -1.717 1.00 84.38 78 MET A N 1
ATOM 627 C CA . MET A 1 78 ? 1.001 4.976 -1.291 1.00 84.38 78 MET A CA 1
ATOM 628 C C . MET A 1 78 ? 0.269 3.983 -0.375 1.00 84.38 78 MET A C 1
ATOM 630 O O . MET A 1 78 ? -0.214 4.402 0.676 1.00 84.38 78 MET A O 1
ATOM 634 N N . ASP A 1 79 ? 0.230 2.681 -0.696 1.00 80.56 79 ASP A N 1
ATOM 635 C CA . ASP A 1 79 ? -0.363 1.657 0.192 1.00 80.56 79 ASP A CA 1
ATOM 636 C C . ASP A 1 79 ? 0.373 1.584 1.540 1.00 80.56 79 ASP A C 1
ATOM 638 O O . ASP A 1 79 ? -0.252 1.463 2.595 1.00 80.56 79 ASP A O 1
ATOM 642 N N . PHE A 1 80 ? 1.696 1.744 1.539 1.00 88.06 80 PHE A N 1
ATOM 643 C CA . PHE A 1 80 ? 2.498 1.799 2.757 1.00 88.06 80 PHE A CA 1
ATOM 644 C C . PHE A 1 80 ? 2.105 2.980 3.660 1.00 88.06 80 PHE A C 1
ATOM 646 O O . PHE A 1 80 ? 1.824 2.773 4.843 1.00 88.06 80 PHE A O 1
ATOM 653 N N . PHE A 1 81 ? 1.992 4.198 3.118 1.00 87.69 81 PHE A N 1
ATOM 654 C CA . PHE A 1 81 ? 1.544 5.375 3.881 1.00 87.69 81 PHE A CA 1
ATOM 655 C C . PHE A 1 81 ? 0.136 5.207 4.445 1.00 87.69 81 PHE A C 1
ATOM 657 O O . PHE A 1 81 ? -0.135 5.530 5.602 1.00 87.69 81 PHE A O 1
ATOM 664 N N . VAL A 1 82 ? -0.753 4.657 3.630 1.00 81.31 82 VAL A N 1
ATOM 665 C CA . VAL A 1 82 ? -2.116 4.290 4.001 1.00 81.31 82 VAL A CA 1
ATOM 666 C C . VAL A 1 82 ? -2.138 3.352 5.210 1.00 81.31 82 VAL A C 1
ATOM 668 O O . VAL A 1 82 ? -2.851 3.614 6.184 1.00 81.31 82 VAL A O 1
ATOM 671 N N . ASN A 1 83 ? -1.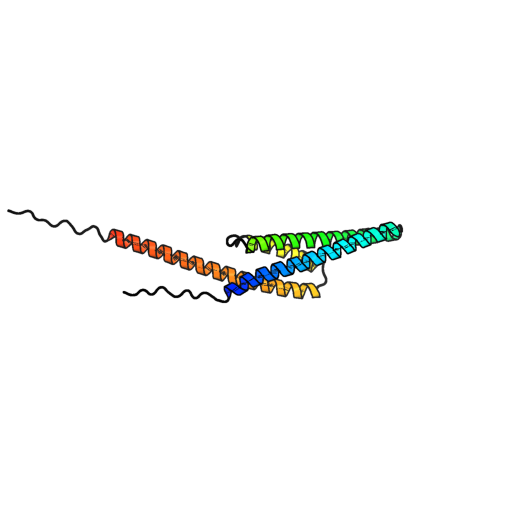333 2.288 5.182 1.00 84.69 83 ASN A N 1
ATOM 672 C CA . ASN A 1 83 ? -1.261 1.326 6.276 1.00 84.69 83 ASN A CA 1
ATOM 673 C C . ASN A 1 83 ? -0.673 1.973 7.543 1.00 84.69 83 ASN A C 1
ATOM 675 O O . ASN A 1 83 ? -1.147 1.691 8.642 1.00 84.69 83 ASN A O 1
ATOM 679 N N . ILE A 1 84 ? 0.294 2.890 7.418 1.00 88.81 84 ILE A N 1
ATOM 680 C CA . ILE A 1 84 ? 0.822 3.656 8.560 1.00 88.81 84 ILE A CA 1
ATOM 681 C C . ILE A 1 84 ? -0.274 4.507 9.204 1.00 88.81 84 ILE A C 1
ATOM 683 O O . ILE A 1 84 ? -0.470 4.436 10.418 1.00 88.81 84 ILE A O 1
ATOM 687 N N . VAL A 1 85 ? -1.016 5.288 8.410 1.00 84.62 85 VAL A N 1
ATOM 688 C CA . VAL A 1 85 ? -2.123 6.118 8.917 1.00 84.62 85 VAL A CA 1
ATOM 689 C C . VAL A 1 85 ? -3.167 5.246 9.611 1.00 84.62 85 VAL A C 1
ATOM 691 O O . VAL A 1 85 ? -3.682 5.622 10.664 1.00 84.62 85 VAL A O 1
ATOM 694 N N . PHE A 1 86 ? -3.434 4.058 9.070 1.00 80.25 86 PHE A N 1
ATOM 695 C CA . PHE A 1 86 ? -4.332 3.087 9.679 1.00 80.25 86 PHE A CA 1
ATOM 696 C C . PHE A 1 86 ? -3.828 2.583 11.039 1.00 80.25 86 PHE A C 1
ATOM 698 O O . PHE A 1 86 ? -4.602 2.566 11.997 1.00 80.25 86 PHE A O 1
ATOM 705 N N . ILE A 1 87 ? -2.542 2.239 11.170 1.00 86.00 87 ILE A N 1
ATOM 706 C CA . ILE A 1 87 ? -1.959 1.827 12.457 1.00 86.00 87 ILE A CA 1
ATOM 707 C C . ILE A 1 87 ? -2.021 2.971 13.472 1.00 86.00 87 ILE A C 1
ATOM 709 O O . ILE A 1 87 ? -2.498 2.769 14.590 1.00 86.00 87 ILE A O 1
ATOM 713 N N . ILE A 1 88 ? -1.611 4.182 13.085 1.00 86.25 88 ILE A N 1
ATOM 714 C CA . ILE A 1 88 ? -1.669 5.368 13.955 1.00 86.25 88 ILE A CA 1
ATOM 715 C C . ILE A 1 88 ? -3.116 5.630 14.405 1.00 86.25 88 ILE A C 1
ATOM 717 O O . ILE A 1 88 ? -3.370 5.902 15.582 1.00 86.25 88 ILE A O 1
ATOM 721 N N . GLY A 1 89 ? -4.076 5.491 13.487 1.00 79.88 89 GLY A N 1
ATOM 722 C CA . GLY A 1 89 ? -5.506 5.590 13.770 1.00 79.88 89 GLY A CA 1
ATOM 723 C C . GLY A 1 89 ? -6.000 4.515 14.740 1.00 79.88 89 GLY A C 1
ATOM 724 O O . GLY A 1 89 ? -6.775 4.825 15.641 1.00 79.88 89 GLY A O 1
ATOM 725 N N . GLY A 1 90 ? -5.514 3.277 14.620 1.00 76.81 90 GLY A N 1
ATOM 726 C CA . GLY A 1 90 ? -5.862 2.166 15.513 1.00 76.81 90 GLY A CA 1
ATOM 727 C C . GLY A 1 90 ? -5.384 2.356 16.958 1.00 76.81 90 GLY A C 1
ATOM 728 O O . GLY A 1 90 ? -6.077 1.952 17.904 1.00 76.81 90 GLY A O 1
ATOM 729 N N . TYR A 1 91 ? -4.239 3.022 17.145 1.00 80.44 91 TYR A N 1
ATOM 730 C CA . TYR A 1 91 ? -3.711 3.365 18.470 1.00 80.44 91 TYR A CA 1
ATOM 731 C C . TYR A 1 91 ? -4.543 4.451 19.173 1.00 80.44 91 TYR A C 1
ATOM 733 O O . TYR A 1 91 ? -4.784 4.359 20.379 1.00 80.44 91 TYR A O 1
ATOM 741 N N . LYS A 1 92 ? -5.055 5.454 18.445 1.00 80.38 92 LYS A N 1
ATOM 742 C CA . LYS A 1 92 ? -5.916 6.504 19.019 1.00 80.38 92 LYS A CA 1
ATOM 743 C C . LYS A 1 92 ? -7.390 6.077 19.004 1.00 80.38 92 LYS A C 1
ATOM 745 O O . LYS A 1 92 ? -8.088 6.213 18.007 1.00 80.38 92 LYS A O 1
ATOM 750 N N . VAL A 1 93 ? -7.891 5.666 20.172 1.00 64.94 93 VAL A N 1
ATOM 751 C CA . VAL A 1 93 ? -9.251 5.126 20.432 1.00 64.94 93 VAL A CA 1
ATOM 752 C C . VAL A 1 93 ? -10.416 5.965 19.850 1.00 64.94 93 VAL A C 1
ATOM 754 O O . VAL A 1 93 ? -11.507 5.439 19.669 1.00 64.94 93 VAL A O 1
ATOM 757 N N . ARG A 1 94 ? -10.220 7.252 19.518 1.00 62.69 94 ARG A N 1
ATOM 758 C CA . ARG A 1 94 ? -11.281 8.157 19.024 1.00 62.69 94 ARG A CA 1
ATOM 759 C C . ARG A 1 94 ? -11.323 8.390 17.502 1.00 62.69 94 ARG A C 1
ATOM 761 O O . ARG A 1 94 ? -12.170 9.151 17.051 1.00 62.69 94 ARG A O 1
ATOM 768 N N . LEU A 1 95 ? -10.469 7.759 16.690 1.00 55.25 95 LEU A N 1
ATOM 769 C CA . LEU A 1 95 ? -10.413 7.998 15.228 1.00 55.25 95 LEU A CA 1
ATOM 770 C C . LEU A 1 95 ? -11.264 7.028 14.384 1.00 55.25 95 LEU A C 1
ATOM 772 O O . LEU A 1 95 ? -11.018 6.838 13.194 1.00 55.25 95 LEU A O 1
ATOM 776 N N . PHE A 1 96 ? -12.321 6.468 14.975 1.00 61.75 96 PHE A N 1
ATOM 777 C CA . PHE A 1 96 ? -13.226 5.503 14.337 1.00 61.75 96 PHE A CA 1
ATOM 778 C C . PHE A 1 96 ? -14.017 6.060 13.129 1.00 61.75 96 PHE A C 1
ATOM 780 O O . PHE A 1 96 ? -14.663 5.297 12.419 1.00 61.75 96 PHE A O 1
ATOM 787 N N . LEU A 1 97 ? -13.944 7.372 12.847 1.00 55.47 97 LEU A N 1
ATOM 788 C CA . LEU A 1 97 ? -14.577 8.009 11.678 1.00 55.47 97 LEU A CA 1
ATOM 789 C C . LEU A 1 97 ? -13.695 8.080 10.414 1.00 55.47 97 LEU A C 1
ATOM 791 O O . LEU A 1 97 ? -14.217 8.268 9.315 1.00 55.47 97 LEU A O 1
ATOM 795 N N . ILE A 1 98 ? -12.376 7.896 10.526 1.00 57.56 98 ILE A N 1
ATOM 796 C CA . ILE A 1 98 ? -11.466 7.877 9.367 1.00 57.56 98 ILE A CA 1
ATOM 797 C C . ILE A 1 98 ? -11.677 6.680 8.406 1.00 57.56 98 ILE A C 1
ATOM 799 O O . ILE A 1 98 ? -11.562 6.894 7.194 1.00 57.56 98 ILE A O 1
ATOM 803 N N . PRO A 1 99 ? -12.040 5.450 8.842 1.00 62.88 99 PRO A N 1
ATOM 804 C CA . PRO A 1 99 ? -12.088 4.302 7.937 1.00 62.88 99 PRO A CA 1
ATOM 805 C C . PRO A 1 99 ? -13.157 4.414 6.843 1.00 62.88 99 PRO A C 1
ATOM 807 O O . PRO A 1 99 ? -12.998 3.793 5.799 1.00 62.88 99 PRO A O 1
ATOM 810 N N . VAL A 1 100 ? -14.208 5.229 7.006 1.00 59.88 100 VAL A N 1
ATOM 811 C CA . VAL A 1 100 ? -15.291 5.333 6.006 1.00 59.88 100 VAL A CA 1
ATOM 812 C C . VAL A 1 100 ? -14.831 6.065 4.740 1.00 59.88 100 VAL A C 1
ATOM 814 O O . VAL A 1 100 ? -15.083 5.595 3.631 1.00 59.88 100 VAL A O 1
ATOM 817 N N . LYS A 1 101 ? -14.085 7.170 4.884 1.00 59.34 101 LYS A N 1
ATOM 818 C CA . LYS A 1 101 ? -13.470 7.869 3.737 1.00 59.34 101 LYS A CA 1
ATOM 819 C C . LYS A 1 101 ? -12.326 7.056 3.136 1.00 59.34 101 LYS A C 1
ATOM 821 O O . LYS A 1 101 ? -12.144 7.032 1.922 1.00 59.34 101 LYS A O 1
ATOM 826 N N . PHE A 1 102 ? -11.606 6.337 3.992 1.00 63.28 102 PHE A N 1
ATOM 827 C CA . PHE A 1 102 ? -10.513 5.464 3.594 1.00 63.28 102 PHE A CA 1
ATOM 828 C C . PHE A 1 102 ? -10.985 4.268 2.744 1.00 63.28 102 PHE A C 1
ATOM 830 O O . PHE A 1 102 ? -10.369 3.909 1.744 1.00 63.28 102 PHE A O 1
ATOM 837 N N . CYS A 1 103 ? -12.139 3.700 3.091 1.00 67.00 103 CYS A N 1
ATOM 838 C CA . CYS A 1 103 ? -12.780 2.607 2.366 1.00 67.00 103 CYS A CA 1
ATOM 839 C C . CYS A 1 103 ? -13.208 3.010 0.942 1.00 67.00 103 CYS A C 1
ATOM 841 O O . CYS A 1 103 ? -13.120 2.205 0.015 1.00 67.00 103 CYS A O 1
ATOM 843 N N . PHE A 1 104 ? -13.620 4.268 0.752 1.00 64.44 104 PHE A N 1
ATOM 844 C CA . PHE A 1 104 ? -13.973 4.809 -0.564 1.00 64.44 104 PHE A CA 1
ATOM 845 C C . PHE A 1 104 ? -12.746 4.953 -1.476 1.00 64.44 104 PHE A C 1
ATOM 847 O O . PHE A 1 104 ? -12.800 4.561 -2.638 1.00 64.44 104 PHE A O 1
ATOM 854 N N . LEU A 1 105 ? -11.619 5.428 -0.932 1.00 65.06 105 LEU A N 1
ATOM 855 C CA . LEU A 1 105 ? -10.351 5.511 -1.667 1.00 65.06 105 LEU A CA 1
ATOM 856 C C . LEU A 1 105 ? -9.799 4.127 -2.030 1.00 65.06 105 LEU A C 1
ATOM 858 O O . LEU A 1 105 ? -9.328 3.925 -3.145 1.00 65.06 105 LEU A O 1
ATOM 862 N N . LEU A 1 106 ? -9.914 3.149 -1.127 1.00 69.31 106 LEU A N 1
ATOM 863 C CA . LEU A 1 106 ? -9.517 1.769 -1.413 1.00 69.31 106 LEU A CA 1
ATOM 864 C C . LEU A 1 106 ? -10.340 1.145 -2.545 1.00 69.31 106 LEU A C 1
ATOM 866 O O . LEU A 1 106 ? -9.777 0.413 -3.351 1.00 69.31 106 LEU A O 1
ATOM 870 N N . LYS A 1 107 ? -11.643 1.438 -2.645 1.00 73.50 107 LYS A N 1
ATOM 871 C CA . LYS A 1 107 ? -12.485 0.927 -3.740 1.00 73.50 107 LYS A CA 1
ATOM 872 C C . LYS A 1 107 ? -12.020 1.404 -5.113 1.00 73.50 107 LYS A C 1
ATOM 874 O O . LYS A 1 107 ? -11.926 0.585 -6.020 1.00 73.50 107 LYS A O 1
ATOM 879 N N . GLU A 1 108 ? -11.710 2.690 -5.248 1.00 70.06 108 GLU A N 1
ATOM 880 C CA . GLU A 1 108 ? -11.198 3.267 -6.499 1.00 70.06 108 GLU A CA 1
ATOM 881 C C . GLU A 1 108 ? -9.842 2.653 -6.884 1.00 70.06 108 GLU A C 1
ATOM 883 O O . GLU A 1 108 ? -9.631 2.263 -8.032 1.00 70.06 108 GLU A O 1
ATOM 888 N N . ILE A 1 109 ? -8.951 2.466 -5.904 1.00 69.00 109 ILE A N 1
ATOM 889 C CA . ILE A 1 109 ? -7.627 1.867 -6.124 1.00 69.00 109 ILE A CA 1
ATOM 890 C C . ILE A 1 109 ? -7.741 0.384 -6.515 1.00 69.00 109 ILE A C 1
ATOM 892 O O . ILE A 1 109 ? -7.091 -0.046 -7.463 1.00 69.00 109 ILE A O 1
ATOM 896 N N . ILE A 1 110 ? -8.594 -0.396 -5.841 1.00 70.19 110 ILE A N 1
ATOM 897 C CA . ILE A 1 110 ? -8.817 -1.822 -6.145 1.00 70.19 110 ILE A CA 1
ATOM 898 C C . ILE A 1 110 ? -9.495 -1.996 -7.512 1.00 70.19 110 ILE A C 1
ATOM 900 O O . ILE A 1 110 ? -9.142 -2.902 -8.268 1.00 70.19 110 ILE A O 1
ATOM 904 N N . TYR A 1 111 ? -10.442 -1.122 -7.863 1.00 71.88 111 TYR A N 1
ATOM 905 C CA . TYR A 1 111 ? -11.078 -1.119 -9.182 1.00 71.88 111 TYR A CA 1
ATOM 906 C C . TYR A 1 111 ? -10.070 -0.820 -10.299 1.00 71.88 111 TYR A C 1
ATOM 908 O O . TYR A 1 111 ? -10.066 -1.478 -11.339 1.00 71.88 111 TYR A O 1
ATOM 916 N N . PHE A 1 112 ? -9.164 0.132 -10.069 1.00 69.19 112 PHE A N 1
ATOM 917 C CA . PHE A 1 112 ? -8.077 0.411 -11.000 1.00 69.19 112 PHE A CA 1
ATOM 918 C C . PHE A 1 112 ? -7.111 -0.781 -11.119 1.00 69.19 112 PHE A C 1
ATOM 920 O O . PHE A 1 112 ? -6.713 -1.141 -12.225 1.00 69.19 112 PHE A O 1
ATOM 927 N N . TYR A 1 113 ? -6.800 -1.445 -10.003 1.00 64.19 113 TYR A N 1
ATOM 928 C CA . TYR A 1 113 ? -5.896 -2.597 -9.945 1.00 64.19 113 TYR A CA 1
ATOM 929 C C . TYR A 1 113 ? -6.444 -3.822 -10.695 1.00 64.19 113 TYR A C 1
ATOM 931 O O . TYR A 1 113 ? -5.782 -4.340 -11.590 1.00 64.19 113 TYR A O 1
ATOM 939 N N . THR A 1 114 ? -7.697 -4.205 -10.424 1.00 61.94 114 THR A N 1
ATOM 940 C CA . THR A 1 114 ? -8.399 -5.333 -11.078 1.00 61.94 114 THR A CA 1
ATOM 941 C C . THR A 1 114 ? -8.590 -5.150 -12.583 1.00 61.94 114 THR A C 1
ATOM 943 O O . THR A 1 114 ? -8.779 -6.121 -13.317 1.00 61.94 114 THR A O 1
ATOM 946 N N . LYS A 1 115 ? -8.542 -3.904 -13.066 1.00 66.50 115 LYS A N 1
ATOM 947 C CA . LYS A 1 115 ? -8.569 -3.586 -14.495 1.00 66.50 115 LYS A CA 1
ATOM 948 C C . LYS A 1 115 ? -7.203 -3.771 -15.168 1.00 66.50 115 LYS A C 1
ATOM 950 O O . LYS A 1 115 ? -7.163 -4.001 -16.374 1.00 66.50 115 LYS A O 1
ATOM 955 N N . VAL A 1 116 ? -6.109 -3.656 -14.412 1.00 63.25 116 VAL A N 1
ATOM 956 C CA . VAL A 1 116 ? -4.727 -3.678 -14.920 1.00 63.25 116 VAL A CA 1
ATOM 957 C C . VAL A 1 116 ? -4.048 -5.039 -14.713 1.00 63.25 116 VAL A C 1
ATOM 959 O O . VAL A 1 116 ? -3.247 -5.431 -15.560 1.00 63.25 116 VAL A O 1
ATOM 962 N N . HIS A 1 117 ? -4.363 -5.784 -13.647 1.00 58.03 117 HIS A N 1
ATOM 963 C CA . HIS A 1 117 ? -3.694 -7.045 -13.308 1.00 58.03 117 HIS A CA 1
ATOM 964 C C . HIS A 1 117 ? -4.525 -8.315 -13.589 1.00 58.03 117 HIS A C 1
ATOM 966 O O . HIS A 1 117 ? -5.753 -8.319 -13.647 1.00 58.03 117 HIS A O 1
ATOM 972 N N . ASN A 1 118 ? -3.808 -9.418 -13.846 1.00 63.28 118 ASN A N 1
ATOM 973 C CA . ASN A 1 118 ? -4.341 -10.723 -14.255 1.00 63.28 118 ASN A CA 1
ATOM 974 C C . ASN A 1 118 ? -5.436 -11.249 -13.303 1.00 63.28 118 ASN A C 1
ATOM 976 O O . ASN A 1 118 ? -5.213 -11.411 -12.103 1.00 63.28 118 ASN A O 1
ATOM 980 N N . LYS A 1 119 ? -6.586 -11.632 -13.875 1.00 59.97 119 LYS A N 1
ATOM 981 C CA . LYS A 1 119 ? -7.865 -11.881 -13.179 1.00 59.97 119 LYS A CA 1
ATOM 982 C C . LYS A 1 119 ? -7.870 -12.903 -12.028 1.00 59.97 119 LYS A C 1
ATOM 984 O O . LYS A 1 119 ? -8.832 -12.926 -11.266 1.00 59.97 119 LYS A O 1
ATOM 989 N N . ILE A 1 120 ? -6.865 -13.771 -11.906 1.00 57.66 120 ILE A N 1
ATOM 990 C CA . ILE A 1 120 ? -6.918 -14.922 -10.985 1.00 57.66 120 ILE A CA 1
ATOM 991 C C . ILE A 1 120 ? -6.358 -14.583 -9.596 1.00 57.66 120 ILE A C 1
ATOM 993 O O . ILE A 1 120 ? -7.016 -14.854 -8.593 1.00 57.66 120 ILE A O 1
ATOM 997 N N . ILE A 1 121 ? -5.175 -13.963 -9.519 1.00 60.69 121 ILE A N 1
ATOM 998 C CA . ILE A 1 121 ? -4.537 -13.631 -8.230 1.00 60.69 121 ILE A CA 1
ATOM 999 C C . ILE A 1 121 ? -5.312 -12.507 -7.524 1.00 60.69 121 ILE A C 1
ATOM 1001 O O . ILE A 1 121 ? -5.531 -12.567 -6.312 1.00 60.69 121 ILE A O 1
ATOM 1005 N N . ASP A 1 122 ? -5.842 -11.558 -8.296 1.00 64.44 122 ASP A N 1
ATOM 1006 C CA . ASP A 1 122 ? -6.652 -10.455 -7.776 1.00 64.44 122 ASP A CA 1
ATOM 1007 C C . ASP A 1 122 ? -7.978 -10.926 -7.167 1.00 64.44 122 ASP A C 1
ATOM 1009 O O . ASP A 1 122 ? -8.458 -10.340 -6.194 1.00 64.44 122 ASP A O 1
ATOM 1013 N N . SER A 1 123 ? -8.563 -12.015 -7.675 1.00 65.12 123 SER A N 1
ATOM 1014 C CA . SER A 1 123 ? -9.841 -12.525 -7.168 1.00 65.12 123 SER A CA 1
ATOM 1015 C C . SER A 1 123 ? -9.728 -13.023 -5.726 1.00 65.12 123 SER A C 1
ATOM 1017 O O . SER A 1 123 ? -10.602 -12.739 -4.909 1.00 65.12 123 SER A O 1
ATOM 1019 N N . ILE A 1 124 ? -8.653 -13.741 -5.386 1.00 70.00 124 ILE A N 1
ATOM 1020 C CA . ILE A 1 124 ? -8.456 -14.285 -4.032 1.00 70.00 124 ILE A CA 1
ATOM 1021 C C . ILE A 1 124 ? -8.212 -13.143 -3.045 1.00 70.00 124 ILE A C 1
ATOM 1023 O O . ILE A 1 124 ? -8.833 -13.093 -1.982 1.00 70.00 124 ILE A O 1
ATOM 1027 N N . PHE A 1 125 ? -7.367 -12.183 -3.426 1.00 69.69 125 PHE A N 1
ATOM 1028 C CA . PHE A 1 125 ? -7.095 -11.006 -2.605 1.00 69.69 125 PHE A CA 1
ATOM 1029 C C . PHE A 1 125 ? -8.361 -10.179 -2.366 1.00 69.69 125 PHE A C 1
ATOM 1031 O O . PHE A 1 125 ? -8.638 -9.792 -1.231 1.00 69.69 125 PHE A O 1
ATOM 1038 N N . THR A 1 126 ? -9.187 -9.997 -3.400 1.00 67.81 126 THR A N 1
ATOM 1039 C CA . THR A 1 126 ? -10.457 -9.264 -3.303 1.00 67.81 126 THR A CA 1
ATOM 1040 C C . THR A 1 126 ? -11.432 -9.943 -2.346 1.00 67.81 126 THR A C 1
ATOM 1042 O O . THR A 1 126 ? -12.084 -9.261 -1.553 1.00 67.81 126 THR A O 1
ATOM 1045 N N . VAL A 1 127 ? -11.526 -11.275 -2.367 1.00 74.06 127 VAL A N 1
ATOM 1046 C CA . VAL A 1 127 ? -12.413 -12.030 -1.466 1.00 74.06 127 VAL A CA 1
ATOM 1047 C C . VAL A 1 127 ? -11.966 -11.883 -0.015 1.00 74.06 127 VAL A C 1
ATOM 1049 O O . VAL A 1 127 ? -12.786 -11.553 0.841 1.00 74.06 127 VAL A O 1
ATOM 1052 N N . VAL A 1 128 ? -10.669 -12.043 0.266 1.00 75.88 128 VAL A N 1
ATOM 1053 C CA . VAL A 1 128 ? -10.118 -11.870 1.621 1.00 75.88 128 VAL A CA 1
ATOM 1054 C C . VAL A 1 128 ? -10.337 -10.437 2.109 1.00 75.88 128 VAL A C 1
ATOM 1056 O O . VAL A 1 128 ? -10.817 -10.216 3.220 1.00 75.88 128 VAL A O 1
ATOM 1059 N N . GLN A 1 129 ? -10.059 -9.449 1.264 1.00 73.31 129 GLN A N 1
ATOM 1060 C CA . GLN A 1 129 ? -10.204 -8.037 1.604 1.00 73.31 129 GLN A CA 1
ATOM 1061 C C . GLN A 1 129 ? -11.675 -7.643 1.823 1.00 73.31 129 GLN A C 1
ATOM 1063 O O . GLN A 1 129 ? -11.988 -6.907 2.761 1.00 73.31 129 GLN A O 1
ATOM 1068 N N . THR A 1 130 ? -12.594 -8.190 1.022 1.00 73.62 130 THR A N 1
ATOM 1069 C CA . THR A 1 130 ? -14.046 -8.010 1.190 1.00 73.62 130 THR A CA 1
ATOM 1070 C C . THR A 1 130 ? -14.540 -8.665 2.475 1.00 73.62 130 THR A C 1
ATOM 1072 O O . THR A 1 130 ? -15.315 -8.058 3.210 1.00 73.62 130 THR A O 1
ATOM 1075 N N . TYR A 1 131 ? -14.059 -9.865 2.797 1.00 77.81 131 TYR A N 1
ATOM 1076 C CA . TYR A 1 131 ? -14.394 -10.554 4.040 1.00 77.81 131 TYR A CA 1
ATOM 1077 C C . TYR A 1 131 ? -13.980 -9.737 5.272 1.00 77.81 131 TYR A C 1
ATOM 1079 O O . TYR A 1 131 ? -14.790 -9.515 6.174 1.00 77.81 131 TYR A O 1
ATOM 1087 N N . PHE A 1 132 ? -12.762 -9.187 5.273 1.00 72.19 132 PHE A N 1
ATOM 1088 C CA . PHE A 1 132 ? -12.301 -8.285 6.332 1.00 72.19 132 PHE A CA 1
ATOM 1089 C C . PHE A 1 132 ? -13.144 -7.006 6.436 1.00 72.19 132 PHE A C 1
ATOM 1091 O O . PHE A 1 132 ? -13.440 -6.551 7.542 1.00 72.19 132 PHE A O 1
ATOM 1098 N N . LEU A 1 133 ? -13.575 -6.439 5.306 1.00 73.44 133 LEU A N 1
ATOM 1099 C CA . LEU A 1 133 ? -14.472 -5.280 5.287 1.00 73.44 133 LEU A CA 1
ATOM 1100 C C . LEU A 1 133 ? -15.851 -5.589 5.874 1.00 73.44 133 LEU A C 1
ATOM 1102 O O . LEU A 1 133 ? -16.402 -4.771 6.612 1.00 73.44 133 LEU A O 1
ATOM 1106 N N . LEU A 1 134 ? -16.402 -6.764 5.573 1.00 73.31 134 LEU A N 1
ATOM 1107 C CA . LEU A 1 134 ? -17.672 -7.218 6.135 1.00 73.31 134 LEU A CA 1
ATOM 1108 C C . LEU A 1 134 ? -17.562 -7.432 7.649 1.00 73.31 134 LEU A C 1
ATOM 1110 O O . LEU A 1 134 ? -18.442 -6.988 8.388 1.00 73.31 134 LEU A O 1
ATOM 1114 N N . LEU A 1 135 ? -16.454 -8.013 8.117 1.00 74.94 135 LEU A N 1
ATOM 1115 C CA . LEU A 1 135 ? -16.155 -8.152 9.544 1.00 74.94 135 LEU A CA 1
ATOM 1116 C C . LEU A 1 135 ? -16.083 -6.792 10.246 1.00 74.94 135 LEU A C 1
ATOM 1118 O O . LEU A 1 135 ? -16.766 -6.588 11.249 1.00 74.94 135 LEU A O 1
ATOM 1122 N N . LEU A 1 136 ? -15.343 -5.832 9.686 1.00 70.75 136 LEU A N 1
ATOM 1123 C CA . LEU A 1 136 ? -15.266 -4.467 10.220 1.00 70.75 136 LEU A CA 1
ATOM 1124 C C . LEU A 1 136 ? -16.641 -3.796 10.278 1.00 70.75 136 LEU A C 1
ATOM 1126 O O . LEU A 1 136 ? -16.991 -3.184 11.286 1.00 70.75 136 LEU A O 1
ATOM 1130 N N . LYS A 1 137 ? -17.450 -3.935 9.221 1.00 75.44 137 LYS A N 1
ATOM 1131 C CA . LYS A 1 137 ? -18.803 -3.367 9.178 1.00 75.44 137 LYS A CA 1
ATOM 1132 C C . LYS A 1 137 ? -19.703 -3.959 10.264 1.00 75.44 137 LYS A C 1
ATOM 1134 O O . LYS A 1 137 ? -20.475 -3.219 10.872 1.00 75.44 137 LYS A O 1
ATOM 1139 N N . SER A 1 138 ? -19.584 -5.259 10.526 1.00 73.19 138 SER A N 1
ATOM 1140 C CA . SER A 1 138 ? -20.366 -5.933 11.566 1.00 73.19 138 SER A CA 1
ATOM 1141 C C . SER A 1 138 ? -20.065 -5.383 12.966 1.00 73.19 138 SER A C 1
ATOM 1143 O O . SER A 1 138 ? -20.989 -5.152 13.745 1.00 73.19 138 SER A O 1
ATOM 1145 N N . GLU A 1 139 ? -18.802 -5.061 13.259 1.00 73.12 139 GLU A N 1
ATOM 1146 C CA . GLU A 1 139 ? -18.414 -4.463 14.540 1.00 73.12 139 GLU A CA 1
ATOM 1147 C C . GLU A 1 139 ? -18.831 -3.000 14.666 1.00 73.12 139 GLU A C 1
ATOM 1149 O O . GLU A 1 139 ? -19.302 -2.592 15.728 1.00 73.12 139 GLU A O 1
ATOM 1154 N N . ILE A 1 140 ? -18.720 -2.216 13.587 1.00 71.25 140 ILE A N 1
ATOM 1155 C CA . ILE A 1 140 ? -19.176 -0.817 13.568 1.00 71.25 140 ILE A CA 1
ATOM 1156 C C . ILE A 1 140 ? -20.658 -0.738 13.953 1.00 71.25 140 ILE A C 1
ATOM 1158 O O . ILE A 1 140 ? -21.035 0.090 14.781 1.00 71.25 140 ILE A O 1
ATOM 1162 N N . ILE A 1 141 ? -21.491 -1.617 13.387 1.00 74.62 141 ILE A N 1
ATOM 1163 C CA . ILE A 1 141 ? -22.928 -1.669 13.686 1.00 74.62 141 ILE A CA 1
ATOM 1164 C C . ILE A 1 141 ? -23.156 -2.037 15.156 1.00 74.62 141 ILE A C 1
ATOM 1166 O O . ILE A 1 141 ? -23.963 -1.398 15.829 1.00 74.62 141 ILE A O 1
ATOM 1170 N N . LYS A 1 142 ? -22.403 -3.011 15.679 1.00 70.94 142 LYS A N 1
ATOM 1171 C CA . LYS A 1 142 ? -22.517 -3.462 17.072 1.00 70.94 142 LYS A CA 1
ATOM 1172 C C . LYS A 1 142 ? -22.152 -2.361 18.075 1.00 70.94 142 LYS A C 1
ATOM 1174 O O . LYS A 1 142 ? -22.834 -2.198 19.082 1.00 70.94 142 LYS A O 1
ATOM 1179 N N . LEU A 1 143 ? -21.113 -1.577 17.778 1.00 65.62 143 LEU A N 1
ATOM 1180 C CA . LEU A 1 143 ? -20.697 -0.432 18.594 1.00 65.62 143 LEU A CA 1
ATOM 1181 C C . LEU A 1 143 ? -21.678 0.738 18.517 1.00 65.62 143 LEU A C 1
ATOM 1183 O O . LEU A 1 143 ? -21.843 1.451 19.505 1.00 65.62 143 LEU A O 1
ATOM 1187 N N . ASN A 1 144 ? -22.310 0.959 17.362 1.00 73.25 144 ASN A N 1
ATOM 1188 C CA . ASN A 1 144 ? -23.292 2.030 17.226 1.00 73.25 144 ASN A CA 1
ATOM 1189 C C . ASN A 1 144 ? -24.577 1.699 17.995 1.00 73.25 144 ASN A C 1
ATOM 1191 O O . ASN A 1 144 ? -25.064 2.541 18.740 1.00 73.25 144 ASN A O 1
ATOM 1195 N N . TYR A 1 145 ? -25.032 0.444 17.920 1.00 72.88 145 TYR A N 1
ATOM 1196 C CA . TYR A 1 145 ? -26.212 -0.021 18.650 1.00 72.88 145 TYR A CA 1
ATOM 1197 C C . TYR A 1 145 ? -26.063 0.131 20.172 1.00 72.88 145 TYR A C 1
ATOM 1199 O O . TYR A 1 145 ? -26.981 0.585 20.843 1.00 72.88 145 TYR A O 1
ATOM 1207 N N . GLY A 1 146 ? -24.887 -0.186 20.728 1.00 72.56 146 GLY A N 1
ATOM 1208 C CA . GLY A 1 146 ? -24.645 -0.030 22.167 1.00 72.56 146 GLY A CA 1
ATOM 1209 C C . GLY A 1 146 ? -24.663 1.425 22.652 1.00 72.56 146 GLY A C 1
ATOM 1210 O O . GLY A 1 146 ? -25.033 1.679 23.794 1.00 72.56 146 GLY A O 1
ATOM 1211 N N . ARG A 1 147 ? -24.287 2.385 21.795 1.00 68.38 147 ARG A N 1
ATOM 1212 C CA . ARG A 1 147 ? -24.265 3.810 22.157 1.00 68.38 147 ARG A CA 1
ATOM 1213 C C . ARG A 1 147 ? -25.668 4.411 22.197 1.00 68.38 147 ARG A C 1
ATOM 1215 O O . ARG A 1 147 ? -25.940 5.208 23.086 1.00 68.38 147 ARG A O 1
ATOM 1222 N N . ASP A 1 148 ? -26.532 4.015 21.266 1.00 72.44 148 ASP A N 1
ATOM 1223 C CA . ASP A 1 148 ? -27.912 4.507 21.207 1.00 72.44 148 ASP A CA 1
ATOM 1224 C C . ASP A 1 148 ? -28.713 4.050 22.438 1.00 72.44 148 ASP A C 1
ATOM 1226 O O . ASP A 1 148 ? -29.398 4.860 23.056 1.00 72.44 148 ASP A O 1
ATOM 1230 N N . VAL A 1 149 ? -28.521 2.798 22.876 1.00 74.19 149 VAL A N 1
ATOM 1231 C CA . VAL A 1 149 ? -29.142 2.266 24.107 1.00 74.19 149 VAL A CA 1
ATOM 1232 C C . VAL A 1 149 ? -28.681 3.037 25.348 1.00 74.19 149 VAL A C 1
ATOM 1234 O O . VAL A 1 149 ? -29.493 3.402 26.192 1.00 74.19 149 VAL A O 1
ATOM 1237 N N . GLN A 1 150 ? -27.382 3.336 25.445 1.00 72.50 150 GLN A N 1
ATOM 1238 C CA . GLN A 1 150 ? -26.833 4.064 26.591 1.00 72.50 150 GLN A CA 1
ATOM 1239 C C . GLN A 1 150 ? -27.348 5.514 26.656 1.00 72.50 150 GLN A C 1
ATOM 1241 O O . GLN A 1 150 ? -27.561 6.050 27.741 1.00 72.50 150 GLN A O 1
ATOM 1246 N N . LEU A 1 151 ? -27.597 6.132 25.495 1.00 76.38 151 LEU A N 1
ATOM 1247 C CA . LEU A 1 151 ? -28.185 7.467 25.411 1.00 76.38 151 LEU A CA 1
ATOM 1248 C C . LEU A 1 151 ? -29.642 7.474 25.905 1.00 76.38 151 LEU A C 1
ATOM 1250 O O . LEU A 1 151 ? -30.066 8.414 26.576 1.00 76.38 151 LEU A O 1
ATOM 1254 N N . GLU A 1 152 ? -30.413 6.434 25.588 1.00 78.06 152 GLU A N 1
ATOM 1255 C CA . GLU A 1 152 ? -31.820 6.319 25.981 1.00 78.06 152 GLU A CA 1
ATOM 1256 C C . GLU A 1 152 ? -31.985 6.136 27.502 1.00 78.06 152 GLU A C 1
ATOM 1258 O O . GLU A 1 152 ? -32.831 6.798 28.117 1.00 78.06 152 GLU A O 1
ATOM 1263 N N . ASP A 1 153 ? -31.108 5.351 28.136 1.00 79.19 153 ASP A N 1
ATOM 1264 C CA . ASP A 1 153 ? -31.069 5.187 29.597 1.00 79.19 153 ASP A CA 1
ATOM 1265 C C . ASP A 1 153 ? -30.713 6.496 30.326 1.00 79.19 153 ASP A C 1
ATOM 1267 O O . ASP A 1 153 ? -31.400 6.884 31.274 1.00 79.19 153 ASP A O 1
ATOM 1271 N N . ASP A 1 154 ? -29.713 7.251 29.855 1.00 80.50 154 ASP A N 1
ATOM 1272 C CA . ASP A 1 154 ? -29.360 8.547 30.459 1.00 80.50 154 ASP A CA 1
ATOM 1273 C C . ASP A 1 154 ? -30.519 9.556 30.355 1.00 80.50 154 ASP A C 1
ATOM 1275 O O . ASP A 1 154 ? -30.784 10.335 31.281 1.00 80.50 154 ASP A O 1
ATOM 1279 N N . THR A 1 155 ? -31.268 9.521 29.247 1.00 83.00 155 THR A N 1
ATOM 1280 C CA . THR A 1 155 ? -32.404 10.429 29.031 1.00 83.00 155 THR A CA 1
ATOM 1281 C C . THR A 1 155 ? -33.607 10.066 29.908 1.00 83.00 155 THR A C 1
ATOM 1283 O O . THR A 1 155 ? -34.295 10.955 30.425 1.00 83.00 155 THR A O 1
ATOM 1286 N N . THR A 1 156 ? -33.881 8.773 30.104 1.00 82.88 156 THR A N 1
ATOM 1287 C CA . THR A 1 156 ? -34.968 8.302 30.980 1.00 82.88 156 THR A CA 1
ATOM 1288 C C . THR A 1 156 ? -34.641 8.530 32.456 1.00 82.88 156 THR A C 1
ATOM 1290 O O . THR A 1 156 ? -35.509 9.000 33.201 1.00 82.88 156 THR A O 1
ATOM 1293 N N . LEU A 1 157 ? -33.386 8.326 32.870 1.00 81.44 157 LEU A N 1
ATOM 1294 C CA . LEU A 1 157 ? -32.913 8.634 34.222 1.00 81.44 157 LEU A CA 1
ATOM 1295 C C . LEU A 1 157 ? -33.026 10.138 34.531 1.00 81.44 157 LEU A C 1
ATOM 1297 O O . LEU A 1 157 ? -33.508 10.519 35.601 1.00 81.44 157 LEU A O 1
ATOM 1301 N N . ALA A 1 158 ? -32.655 11.003 33.580 1.00 81.81 158 ALA A N 1
ATOM 1302 C CA . ALA A 1 158 ? -32.781 12.454 33.722 1.00 81.81 158 ALA A CA 1
ATOM 1303 C C . ALA A 1 158 ? -34.245 12.912 33.861 1.00 81.81 158 ALA A C 1
ATOM 1305 O O . ALA A 1 158 ? -34.541 13.787 34.679 1.00 81.81 158 ALA A O 1
ATOM 1306 N N . LYS A 1 159 ? -35.179 12.303 33.114 1.00 83.44 159 LYS A N 1
ATOM 1307 C CA . LYS A 1 159 ? -36.621 12.578 33.259 1.00 83.44 159 LYS A CA 1
ATOM 1308 C C . LYS A 1 159 ? -3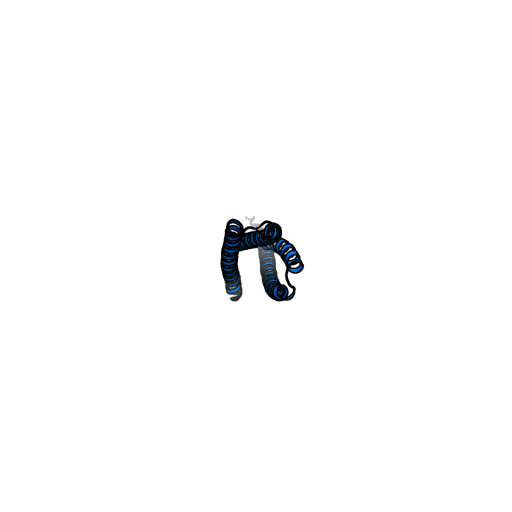7.156 12.145 34.622 1.00 83.44 159 LYS A C 1
ATOM 1310 O O . LYS A 1 159 ? -37.901 12.902 35.238 1.00 83.44 159 LYS A O 1
ATOM 1315 N N . ARG A 1 160 ? -36.752 10.971 35.117 1.00 82.75 160 ARG A N 1
ATOM 1316 C CA . ARG A 1 160 ? -37.204 10.459 36.420 1.00 82.75 160 ARG A CA 1
ATOM 1317 C C . ARG A 1 160 ? -36.778 11.381 37.565 1.00 82.75 160 ARG A C 1
ATOM 1319 O O . ARG A 1 160 ? -37.616 11.796 38.355 1.00 82.75 160 ARG A O 1
ATOM 1326 N N . LYS A 1 161 ? -35.516 11.822 37.556 1.00 82.00 161 LYS A N 1
ATOM 1327 C CA . LYS A 1 161 ? -34.967 12.745 38.564 1.00 82.00 161 LYS A CA 1
ATOM 1328 C C . LYS A 1 161 ? -35.672 14.109 38.591 1.00 82.00 161 LYS A C 1
ATOM 1330 O O . LYS A 1 161 ? -35.754 14.735 39.643 1.00 82.00 161 LYS A O 1
ATOM 1335 N N . ARG A 1 162 ? -36.182 14.581 37.445 1.00 80.44 162 ARG A N 1
ATOM 1336 C CA . ARG A 1 162 ? -36.953 15.833 37.361 1.00 80.44 162 ARG A CA 1
ATOM 1337 C C . ARG A 1 162 ? -38.350 15.691 37.977 1.00 80.44 162 ARG A C 1
ATOM 1339 O O . ARG A 1 162 ? -38.796 16.623 38.636 1.00 80.44 162 ARG A O 1
ATOM 1346 N N . ASN A 1 163 ? -39.007 14.544 37.808 1.00 79.25 163 ASN A N 1
ATOM 1347 C CA . ASN A 1 163 ? -40.336 14.305 38.380 1.00 79.25 163 ASN A CA 1
ATOM 1348 C C . ASN A 1 163 ? -40.288 14.179 39.912 1.00 79.25 163 ASN A C 1
ATOM 1350 O O . ASN A 1 163 ? -41.140 14.748 40.589 1.00 79.25 163 ASN A O 1
ATOM 1354 N N . ASP A 1 164 ? -39.255 13.532 40.457 1.00 78.38 164 ASP A N 1
ATOM 1355 C CA . ASP A 1 164 ? -39.083 13.400 41.912 1.00 78.38 164 ASP A CA 1
ATOM 1356 C C . ASP A 1 164 ? -38.815 14.760 42.594 1.00 78.38 164 ASP A C 1
ATOM 1358 O O . ASP A 1 164 ? -39.206 14.972 43.737 1.00 78.38 164 ASP A O 1
ATOM 1362 N N . SER A 1 165 ? -38.206 15.719 41.882 1.00 76.31 165 SER A N 1
ATOM 1363 C CA . SER A 1 165 ? -37.970 17.079 42.394 1.00 76.31 165 SER A CA 1
ATOM 1364 C C . SER A 1 165 ? -39.221 17.967 42.410 1.00 76.31 165 SER A C 1
ATOM 1366 O O . SER A 1 165 ? -39.209 18.981 43.103 1.00 76.31 165 SER A O 1
ATOM 1368 N N . MET A 1 166 ? -40.265 17.645 41.639 1.00 69.50 166 MET A N 1
ATOM 1369 C CA . MET A 1 166 ? -41.511 18.427 41.607 1.00 69.50 166 MET A CA 1
ATOM 1370 C C . MET A 1 166 ? -42.552 17.937 42.620 1.00 69.50 166 MET A C 1
ATOM 1372 O O . MET A 1 166 ? -43.412 18.714 43.009 1.00 69.50 166 MET A O 1
ATOM 1376 N N . ALA A 1 167 ? -42.470 16.686 43.081 1.00 67.50 167 ALA A N 1
ATOM 1377 C CA . ALA A 1 167 ? -43.454 16.109 44.000 1.00 67.50 167 ALA A CA 1
ATOM 1378 C C . ALA A 1 167 ? -43.246 16.481 45.487 1.00 67.50 167 ALA A C 1
ATOM 1380 O O . ALA A 1 167 ? -44.037 16.071 46.328 1.00 67.50 167 ALA A O 1
ATOM 1381 N N . GLY A 1 168 ? -42.183 17.217 45.834 1.00 62.06 168 GLY A N 1
ATOM 1382 C CA . GLY A 1 168 ? -41.746 17.404 47.223 1.00 62.06 168 GLY A CA 1
ATOM 1383 C C . GLY A 1 168 ? -42.083 18.737 47.901 1.00 62.06 168 GLY A C 1
ATOM 1384 O O . GLY A 1 168 ? -41.518 18.978 48.960 1.00 62.06 168 GLY A O 1
ATOM 1385 N N . ASN A 1 169 ? -42.917 19.616 47.326 1.00 60.56 169 ASN A N 1
ATOM 1386 C CA . ASN A 1 169 ? -43.029 21.002 47.818 1.00 60.56 169 ASN A CA 1
ATOM 1387 C C . ASN A 1 169 ? -44.432 21.480 48.250 1.00 60.56 169 ASN A C 1
ATOM 1389 O O . ASN A 1 169 ? -44.580 22.667 48.520 1.00 60.56 169 ASN A O 1
ATOM 1393 N N . ASP A 1 170 ? -45.432 20.597 48.360 1.00 61.91 170 ASP A N 1
ATOM 1394 C CA . ASP A 1 170 ? -46.827 21.008 48.637 1.00 61.91 170 ASP A CA 1
ATOM 1395 C C . ASP A 1 170 ? -47.375 20.589 50.017 1.00 61.91 170 ASP A C 1
ATOM 1397 O O . ASP A 1 170 ? -48.573 20.685 50.272 1.00 61.91 170 ASP A O 1
ATOM 1401 N N . THR A 1 171 ? -46.529 20.161 50.952 1.00 60.81 171 THR A N 1
ATOM 1402 C CA . THR A 1 171 ? -46.956 19.873 52.333 1.00 60.81 171 THR A CA 1
ATOM 1403 C C . THR A 1 171 ? -46.096 20.647 53.311 1.00 60.81 171 THR A C 1
ATOM 1405 O O . THR A 1 171 ? -45.065 20.131 53.712 1.00 60.81 171 THR A O 1
ATOM 1408 N N . ASP A 1 172 ? -46.498 21.882 53.623 1.00 58.81 172 ASP A N 1
ATOM 1409 C CA . ASP A 1 172 ? -46.307 22.535 54.931 1.00 58.81 172 ASP A CA 1
ATOM 1410 C C . ASP A 1 172 ? -47.052 23.884 54.946 1.00 58.81 172 ASP A C 1
ATOM 1412 O O . ASP A 1 172 ? -46.476 24.967 54.860 1.00 58.81 172 ASP A O 1
ATOM 1416 N N . SER A 1 173 ? -48.382 23.817 55.031 1.00 60.12 173 SER A N 1
ATOM 1417 C CA . SER A 1 173 ? -49.213 24.956 55.436 1.00 60.12 173 SER A CA 1
ATOM 1418 C C . SER A 1 173 ? -50.508 24.455 56.078 1.00 60.12 173 SER A C 1
ATOM 1420 O O . SER A 1 173 ? -51.571 24.484 55.464 1.00 60.12 173 SER A O 1
ATOM 1422 N N . VAL A 1 174 ? -50.402 23.940 57.302 1.00 59.44 174 VAL A N 1
ATOM 1423 C CA . VAL A 1 174 ? -51.528 23.774 58.236 1.00 59.44 174 VAL A CA 1
ATOM 1424 C C . VAL A 1 174 ? -50.984 24.257 59.582 1.00 59.44 174 VAL A C 1
ATOM 1426 O O . VAL A 1 174 ? -50.102 23.627 60.153 1.00 59.44 174 VAL A O 1
ATOM 1429 N N . GLU A 1 175 ? -51.155 25.540 59.888 1.00 62.72 175 GLU A N 1
ATOM 1430 C CA . GLU A 1 175 ? -52.317 26.078 60.611 1.00 62.72 175 GLU A CA 1
ATOM 1431 C C . GLU A 1 175 ? -52.252 25.693 62.093 1.00 62.72 175 GLU A C 1
ATOM 1433 O O . GLU A 1 175 ? -52.547 24.571 62.495 1.00 62.72 175 GLU A O 1
ATOM 1438 N N . SER A 1 176 ? -51.828 26.662 62.900 1.00 55.41 176 SER A N 1
ATOM 1439 C CA . SER A 1 176 ? -52.126 26.712 64.327 1.00 55.41 176 SER A CA 1
ATOM 1440 C C . SER A 1 176 ? -52.141 28.181 64.753 1.00 55.41 176 SER A C 1
ATOM 1442 O O . SER A 1 176 ? -51.211 28.677 65.390 1.00 55.41 176 SER A O 1
ATOM 1444 N N . GLU A 1 177 ? -53.182 28.885 64.309 1.00 63.50 177 GLU A N 1
ATOM 1445 C CA . GLU A 1 177 ? -53.867 29.856 65.160 1.00 63.50 177 GLU A CA 1
ATOM 1446 C C . GLU A 1 177 ? -54.669 29.039 66.181 1.00 63.50 177 GLU A C 1
ATOM 1448 O O . GLU A 1 177 ? -55.411 28.149 65.779 1.00 63.50 177 GLU A O 1
ATOM 1453 N N . ASP A 1 178 ? -54.440 29.246 67.480 1.00 60.91 178 ASP A N 1
ATOM 1454 C CA . ASP A 1 178 ? -55.502 29.638 68.419 1.00 60.91 178 ASP A CA 1
ATOM 1455 C C . ASP A 1 178 ? -55.093 29.513 69.904 1.00 60.91 178 ASP A C 1
ATOM 1457 O O . ASP A 1 178 ? -54.560 28.495 70.348 1.00 60.91 178 ASP A O 1
ATOM 1461 N N . VAL A 1 179 ? -55.477 30.580 70.625 1.00 55.53 179 VAL A N 1
ATOM 1462 C CA . VAL A 1 179 ? -55.639 30.830 72.081 1.00 55.53 179 VAL A CA 1
ATOM 1463 C C . VAL A 1 179 ? -54.406 30.978 72.976 1.00 55.53 179 VAL A C 1
ATOM 1465 O O . VAL A 1 179 ? -53.789 29.970 73.381 1.00 55.53 179 VAL A O 1
#